Protein AF-A0A7S3ZEL6-F1 (afdb_monomer_lite)

Radius of gyration: 17.31 Å; chains: 1; bounding box: 39×33×45 Å

InterPro domains:
  IPR022764 Peptidase S54, rhomboid domain [PF01694] (2-108)
  IPR035952 Rhomboid-like superfamily [G3DSA:1.20.1540.10] (1-117)
  IPR035952 Rhomboid-like superfamily [SSF144091] (2-108)
  IPR050925 Rhomboid protease S54 [PTHR43731] (1-110)

Sequence (117 aa):
LTSFGPVLVDIMGNEQFMKFYLGSGFLSSIVGIAVPFAHWVVRKQPTILAVPSLGASGAIFALLATWTQVFPHERLMIVFLPFYSVEAQQVFPAIVGFDTLGCLYGFIGNSFLNHGA

Secondary structure (DSSP, 8-state):
-TTTHHHHHHHH-HHHHHHHHHHHHHHHHHHHHHHHHHHHHHH---------STTHHHHHHHHHHHHHHHSTT-EEEPTT-TT-EEEHHHHHHHHHHHHHHHHHHHHHHHHHHTT--

Foldseek 3Di:
DVVCLVVLCVVQPPVRLVCLLVVQLVVQVCVLVVVVVVVCVVPVDPPDPPSPSRRNVRSVLSSLVVVCVVQQQDFDQDPVHNPDTDGSVVVSVVVVVVVVVVVVCVSVVVVVVVVVD

Organism: NCBI:txid91324

Structure (mmCIF, N/CA/C/O backbone):
data_AF-A0A7S3ZEL6-F1
#
_entry.id   AF-A0A7S3ZEL6-F1
#
loop_
_atom_site.group_PDB
_atom_site.id
_atom_site.type_symbol
_atom_site.label_atom_id
_atom_site.label_alt_id
_atom_site.label_comp_id
_atom_site.label_asym_id
_atom_site.label_entity_id
_atom_site.label_seq_id
_atom_site.pdbx_PDB_ins_code
_atom_site.Cartn_x
_atom_site.Cartn_y
_atom_site.Cartn_z
_atom_site.occupancy
_atom_site.B_iso_or_equiv
_atom_site.auth_seq_id
_atom_site.auth_comp_id
_atom_site.auth_asym_id
_atom_site.auth_atom_id
_atom_site.pdbx_PDB_model_num
ATOM 1 N N . LEU A 1 1 ? -11.718 2.321 -0.603 1.00 67.75 1 LEU A N 1
ATOM 2 C CA . LEU A 1 1 ? -11.958 3.329 0.456 1.00 67.75 1 LEU A CA 1
ATOM 3 C C . LEU A 1 1 ? -13.391 3.305 0.976 1.00 67.75 1 LEU A C 1
ATOM 5 O O . LEU A 1 1 ? -13.562 3.305 2.179 1.00 67.75 1 LEU A O 1
ATOM 9 N N . THR A 1 2 ? -14.415 3.264 0.123 1.00 75.56 2 THR A N 1
ATOM 10 C CA . THR A 1 2 ? -15.824 3.258 0.566 1.00 75.56 2 THR A CA 1
ATOM 11 C C . THR A 1 2 ? -16.202 2.034 1.406 1.00 75.56 2 THR A C 1
ATOM 13 O O . THR A 1 2 ? -16.967 2.177 2.350 1.00 75.56 2 THR A O 1
ATOM 16 N N . SER A 1 3 ? -15.627 0.858 1.123 1.00 78.69 3 SER A N 1
ATOM 17 C CA . SER A 1 3 ? -15.963 -0.383 1.842 1.00 78.69 3 SER A CA 1
ATOM 18 C C . SER A 1 3 ? -15.314 -0.519 3.226 1.00 78.69 3 SER A C 1
ATOM 20 O O . SER A 1 3 ? -15.923 -1.070 4.130 1.00 78.69 3 SER A O 1
ATOM 22 N N . PHE A 1 4 ? -14.081 -0.034 3.401 1.00 82.06 4 PHE A N 1
ATOM 23 C CA . PHE A 1 4 ? -13.279 -0.237 4.624 1.00 82.06 4 PHE A CA 1
ATOM 24 C C . PHE A 1 4 ? -12.855 1.067 5.316 1.00 82.06 4 PHE A C 1
ATOM 26 O O . PHE A 1 4 ? -12.424 1.049 6.464 1.00 82.06 4 PHE A O 1
ATOM 33 N N . GLY A 1 5 ? -12.992 2.212 4.646 1.00 83.50 5 GLY A N 1
ATOM 34 C CA . GLY A 1 5 ? -12.647 3.532 5.178 1.00 83.50 5 GLY A CA 1
ATOM 35 C C . GLY A 1 5 ? -13.483 3.928 6.396 1.00 83.50 5 GLY A C 1
ATOM 36 O O . GLY A 1 5 ? -12.882 4.269 7.406 1.00 83.50 5 GLY A O 1
ATOM 37 N N . PRO A 1 6 ? -14.828 3.826 6.364 1.00 87.69 6 PRO A N 1
ATOM 38 C CA . PRO A 1 6 ? -15.657 4.131 7.533 1.00 87.69 6 PRO A CA 1
ATOM 39 C C . PRO A 1 6 ? -15.313 3.264 8.750 1.00 87.69 6 PRO A C 1
ATOM 41 O O . PRO A 1 6 ? -15.251 3.772 9.861 1.00 87.69 6 PRO A O 1
ATOM 44 N N . VAL A 1 7 ? -15.012 1.980 8.526 1.00 87.75 7 VAL A N 1
ATOM 45 C CA . VAL A 1 7 ? -14.617 1.037 9.585 1.00 87.75 7 VAL A CA 1
ATOM 46 C C . VAL A 1 7 ? -13.297 1.467 10.232 1.00 87.75 7 VAL A C 1
ATOM 48 O O . VAL A 1 7 ? -13.201 1.555 11.450 1.00 87.75 7 VAL A O 1
ATOM 51 N N . LEU A 1 8 ? -12.284 1.799 9.428 1.00 86.50 8 LEU A N 1
ATOM 52 C CA . LEU A 1 8 ? -10.998 2.306 9.925 1.00 86.50 8 LEU A CA 1
ATOM 53 C C . LEU A 1 8 ? -11.127 3.649 10.653 1.00 86.50 8 LEU A C 1
ATOM 55 O O . LEU A 1 8 ? -10.445 3.866 11.651 1.00 86.50 8 LEU A O 1
ATOM 59 N N . VAL A 1 9 ? -11.984 4.543 10.158 1.00 90.69 9 VAL A N 1
ATOM 60 C CA . VAL A 1 9 ? -12.270 5.837 10.790 1.00 90.69 9 VAL A CA 1
ATOM 61 C C . VAL A 1 9 ? -12.906 5.654 12.165 1.00 90.69 9 VAL A C 1
ATOM 63 O O . VAL A 1 9 ? -12.540 6.378 13.085 1.00 90.69 9 VAL A O 1
ATOM 66 N N . ASP A 1 10 ? -13.815 4.692 12.315 1.00 90.56 10 ASP A N 1
ATOM 67 C CA . ASP A 1 10 ? -14.464 4.392 13.594 1.00 90.56 10 ASP A CA 1
ATOM 68 C C . ASP A 1 10 ? -13.466 3.838 14.625 1.00 90.56 10 ASP A C 1
ATOM 70 O O . ASP A 1 10 ? -13.457 4.251 15.781 1.00 90.56 10 ASP A O 1
ATOM 74 N N . ILE A 1 11 ? -12.541 2.977 14.184 1.00 88.88 11 ILE A N 1
ATOM 75 C CA . ILE A 1 11 ? -11.518 2.376 15.055 1.00 88.88 11 ILE A CA 1
ATOM 76 C C . ILE A 1 11 ? -10.434 3.386 15.457 1.00 88.88 11 ILE A C 1
ATOM 78 O O . ILE A 1 11 ? -9.997 3.412 16.606 1.00 88.88 11 ILE A O 1
ATOM 82 N N . MET A 1 12 ? -9.940 4.183 14.505 1.00 87.06 12 MET A N 1
ATOM 83 C CA . MET A 1 12 ? -8.787 5.066 14.722 1.00 87.06 12 MET A CA 1
ATOM 84 C C . MET A 1 12 ? -9.168 6.476 15.160 1.00 87.06 12 MET A C 1
ATOM 86 O O . MET A 1 12 ? -8.363 7.144 15.805 1.00 87.06 12 MET A O 1
ATOM 90 N N . GLY A 1 13 ? -10.358 6.936 14.785 1.00 90.50 13 GLY A N 1
ATOM 91 C CA . GLY A 1 13 ? -10.751 8.338 14.811 1.00 90.50 13 GLY A CA 1
ATOM 92 C C . GLY A 1 13 ? -10.448 9.062 13.493 1.00 90.50 13 GLY A C 1
ATOM 93 O O . GLY A 1 13 ? -9.470 8.782 12.794 1.00 90.50 13 GLY A O 1
ATOM 94 N N . ASN A 1 14 ? -11.294 10.046 13.160 1.00 90.06 14 ASN A N 1
ATOM 95 C CA . ASN A 1 14 ? -11.191 10.856 11.936 1.00 90.06 14 ASN A CA 1
ATOM 96 C C . ASN A 1 14 ? -9.820 11.535 11.772 1.00 90.06 14 ASN A C 1
ATOM 98 O O . ASN A 1 14 ? -9.273 11.594 10.669 1.00 90.06 14 ASN A O 1
ATOM 102 N N . GLU A 1 15 ? -9.257 12.054 12.865 1.00 90.88 15 GLU A N 1
ATOM 103 C CA . GLU A 1 15 ? -7.989 12.784 12.831 1.00 90.88 15 GLU A CA 1
ATOM 104 C C . GLU A 1 15 ? -6.799 11.854 12.566 1.00 90.88 15 GLU A C 1
ATOM 106 O O . GLU A 1 15 ? -5.941 12.154 11.733 1.00 90.88 15 GLU A O 1
ATOM 111 N N . GLN A 1 16 ? -6.754 10.713 13.256 1.00 90.50 16 GLN A N 1
ATOM 112 C CA . GLN A 1 16 ? -5.712 9.704 13.101 1.00 90.50 16 GLN A CA 1
ATOM 113 C C . GLN A 1 16 ? -5.762 9.086 11.704 1.00 90.50 16 GLN A C 1
ATOM 115 O O . GLN A 1 16 ? -4.717 8.940 11.071 1.00 90.50 16 GLN A O 1
ATOM 120 N N . PHE A 1 17 ? -6.963 8.803 11.191 1.00 90.94 17 PHE A N 1
ATOM 121 C CA . PHE A 1 17 ? -7.152 8.297 9.834 1.00 90.94 17 PHE A CA 1
ATOM 122 C C . PHE A 1 17 ? -6.596 9.267 8.785 1.00 90.94 17 PHE A C 1
ATOM 124 O O . PHE A 1 17 ? -5.843 8.858 7.902 1.00 90.94 17 PHE A O 1
ATOM 131 N N . MET A 1 18 ? -6.907 10.563 8.904 1.00 90.81 18 MET A N 1
ATOM 132 C CA . MET A 1 18 ? -6.423 11.578 7.965 1.00 90.81 18 MET A CA 1
ATOM 133 C C . MET A 1 18 ? -4.896 11.707 8.011 1.00 90.81 18 MET A C 1
ATOM 135 O O . MET A 1 18 ? -4.239 11.709 6.969 1.00 90.81 18 MET A O 1
ATOM 139 N N . LYS A 1 19 ? -4.320 11.765 9.220 1.00 92.69 19 LYS A N 1
ATOM 140 C CA . LYS A 1 19 ? -2.864 11.829 9.430 1.00 92.69 19 LYS A CA 1
ATOM 141 C C . LYS A 1 19 ? -2.166 10.607 8.837 1.00 92.69 19 LYS A C 1
ATOM 143 O O . LYS A 1 19 ? -1.147 10.748 8.165 1.00 92.69 19 LYS A O 1
ATOM 148 N N . PHE A 1 20 ? -2.732 9.421 9.033 1.00 91.88 20 PHE A N 1
ATOM 149 C CA . PHE A 1 20 ? -2.182 8.180 8.507 1.00 91.88 20 PHE A CA 1
ATOM 150 C C . PHE A 1 20 ? -2.297 8.084 6.980 1.00 91.88 20 PHE A C 1
ATOM 152 O O . PHE A 1 20 ? -1.323 7.741 6.311 1.00 91.88 20 PHE A O 1
ATOM 159 N N . TYR A 1 21 ? -3.447 8.434 6.400 1.00 90.94 21 TYR A N 1
ATOM 160 C CA . TYR A 1 21 ? -3.648 8.425 4.949 1.00 90.94 21 TYR A CA 1
ATOM 161 C C . TYR A 1 21 ? -2.715 9.412 4.233 1.00 90.94 21 TYR A C 1
ATOM 163 O O . TYR A 1 21 ? -2.043 9.053 3.267 1.00 90.94 21 TYR A O 1
ATOM 171 N N . LEU A 1 22 ? -2.606 10.642 4.742 1.00 91.38 22 LEU A N 1
ATOM 172 C CA . LEU A 1 22 ? -1.702 11.645 4.178 1.00 91.38 22 LEU A CA 1
ATOM 173 C C . LEU A 1 22 ? -0.230 11.268 4.389 1.00 91.38 22 LEU A C 1
ATOM 175 O O . LEU A 1 22 ? 0.571 11.380 3.461 1.00 91.38 22 LEU A O 1
ATOM 179 N N . GLY A 1 23 ? 0.126 10.777 5.580 1.00 92.88 23 GLY A N 1
ATOM 180 C CA . GLY A 1 23 ? 1.487 10.346 5.896 1.00 92.88 23 GLY A CA 1
ATOM 181 C C . GLY A 1 23 ? 1.942 9.163 5.041 1.00 92.88 23 GLY A C 1
ATOM 182 O O . GLY A 1 23 ? 3.036 9.190 4.483 1.00 92.88 23 GLY A O 1
ATOM 183 N N . SER A 1 24 ? 1.089 8.152 4.865 1.00 91.19 24 SER A N 1
ATOM 184 C CA . SER A 1 24 ? 1.382 7.001 3.999 1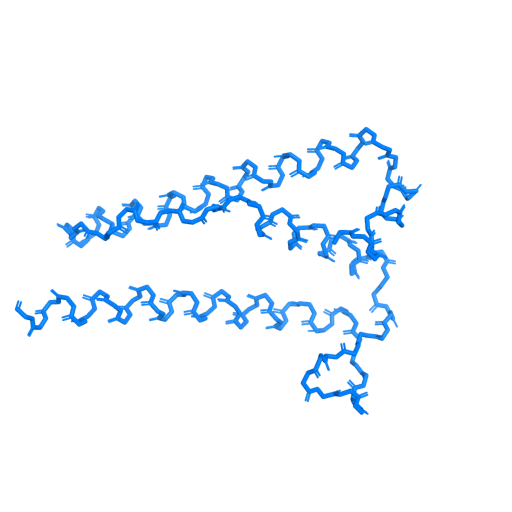.00 91.19 24 SER A CA 1
ATOM 185 C C . SER A 1 24 ? 1.482 7.393 2.524 1.00 91.19 24 SER A C 1
ATOM 187 O O . SER A 1 24 ? 2.396 6.935 1.840 1.00 91.19 24 SER A O 1
ATOM 189 N N . GLY A 1 25 ? 0.629 8.302 2.041 1.00 89.56 25 GLY A N 1
ATOM 190 C CA . GLY A 1 25 ? 0.738 8.847 0.685 1.00 89.56 25 GLY A CA 1
ATOM 191 C C . GLY A 1 25 ? 2.039 9.620 0.452 1.00 89.56 25 GLY A C 1
ATOM 192 O O . GLY A 1 25 ? 2.674 9.474 -0.598 1.00 89.56 25 GLY A O 1
ATOM 193 N N . PHE A 1 26 ? 2.482 10.393 1.444 1.00 90.19 26 PHE A N 1
ATOM 194 C CA . PHE A 1 26 ? 3.757 11.107 1.400 1.00 90.19 26 PHE A CA 1
ATOM 195 C C . PHE A 1 26 ? 4.955 10.147 1.380 1.00 90.19 26 PHE A C 1
ATOM 197 O O . PHE A 1 26 ? 5.814 10.252 0.504 1.00 90.19 26 PHE A O 1
ATOM 204 N N . LEU A 1 27 ? 4.981 9.161 2.283 1.00 89.00 27 LEU A N 1
ATOM 205 C CA . LEU A 1 27 ? 6.036 8.144 2.328 1.00 89.00 27 LEU A CA 1
ATOM 206 C C . LEU A 1 27 ? 6.089 7.319 1.036 1.00 89.00 27 LEU A C 1
ATOM 208 O O . LEU A 1 27 ? 7.169 7.106 0.488 1.00 89.00 27 LEU A O 1
ATOM 212 N N . SER A 1 28 ? 4.933 6.919 0.501 1.00 86.31 28 SER A N 1
ATOM 213 C CA . SER A 1 28 ? 4.847 6.195 -0.772 1.00 86.31 28 SER A CA 1
ATOM 214 C C . SER A 1 28 ? 5.383 7.028 -1.934 1.00 86.31 28 SER A C 1
ATOM 216 O O . SER A 1 28 ? 6.077 6.503 -2.801 1.00 86.31 28 SER A O 1
ATOM 218 N N . SER A 1 29 ? 5.128 8.338 -1.934 1.00 85.88 29 SER A N 1
ATOM 219 C CA . SER A 1 29 ? 5.655 9.242 -2.960 1.00 85.88 29 SER A CA 1
ATOM 220 C C . SER A 1 29 ? 7.183 9.330 -2.913 1.00 85.88 29 SER A C 1
ATOM 222 O O . SER A 1 29 ? 7.825 9.304 -3.961 1.00 85.88 29 SER A O 1
ATOM 224 N N . ILE A 1 30 ? 7.782 9.368 -1.715 1.00 86.69 30 ILE A N 1
ATOM 225 C CA . ILE A 1 30 ? 9.245 9.341 -1.557 1.00 86.69 30 ILE A CA 1
ATOM 226 C C . ILE A 1 30 ? 9.817 8.042 -2.118 1.00 86.69 30 ILE A C 1
ATOM 228 O O . ILE A 1 30 ? 10.755 8.088 -2.910 1.00 86.69 30 ILE A O 1
ATOM 232 N N . VAL A 1 31 ? 9.249 6.892 -1.747 1.00 83.69 31 VAL A N 1
ATOM 233 C CA . VAL A 1 31 ? 9.706 5.580 -2.238 1.00 83.69 31 VAL A CA 1
ATOM 234 C C . VAL A 1 31 ? 9.581 5.504 -3.758 1.00 83.69 31 VAL A C 1
ATOM 236 O O . VAL A 1 31 ? 10.516 5.095 -4.446 1.00 83.69 31 VAL A O 1
ATOM 239 N N . GLY A 1 32 ? 8.456 5.980 -4.285 1.00 78.94 32 GLY A N 1
ATOM 240 C CA . GLY A 1 32 ? 8.191 6.033 -5.709 1.00 78.94 32 GLY A CA 1
ATOM 241 C C . GLY A 1 32 ? 9.176 6.904 -6.497 1.00 78.94 32 GLY A C 1
ATOM 242 O O . GLY A 1 32 ? 9.457 6.592 -7.646 1.00 78.94 32 GLY A O 1
ATOM 243 N N . ILE A 1 33 ? 9.737 7.961 -5.904 1.00 79.69 33 ILE A N 1
ATOM 244 C CA . ILE A 1 33 ? 10.787 8.783 -6.533 1.00 79.69 33 ILE A CA 1
ATOM 245 C C . ILE A 1 33 ? 12.175 8.163 -6.315 1.00 79.69 33 ILE A C 1
ATOM 247 O O . ILE A 1 33 ? 13.010 8.165 -7.219 1.00 79.69 33 ILE A O 1
ATOM 251 N N . ALA A 1 34 ? 12.428 7.603 -5.133 1.00 82.38 34 ALA A N 1
ATOM 252 C CA . ALA A 1 34 ? 13.728 7.062 -4.755 1.00 82.38 34 ALA A CA 1
ATOM 253 C C . ALA A 1 34 ? 14.145 5.863 -5.619 1.00 82.38 34 ALA A C 1
ATOM 255 O O . ALA A 1 34 ? 15.302 5.781 -6.024 1.00 82.38 34 ALA A O 1
ATOM 256 N N . VAL A 1 35 ? 13.217 4.956 -5.942 1.00 78.00 35 VAL A N 1
ATOM 257 C CA . VAL A 1 35 ? 13.487 3.764 -6.767 1.00 78.00 35 VAL A CA 1
ATOM 258 C C . VAL A 1 35 ? 13.928 4.112 -8.202 1.00 78.00 35 VAL A C 1
ATOM 260 O O . VAL A 1 35 ? 15.006 3.666 -8.607 1.00 78.00 35 VAL A O 1
ATOM 263 N N . PRO A 1 36 ? 13.188 4.922 -8.987 1.00 74.88 36 PRO A N 1
ATOM 264 C CA . PRO A 1 36 ? 13.629 5.329 -10.317 1.00 74.88 36 PRO A CA 1
ATOM 265 C C . PRO A 1 36 ? 14.854 6.243 -10.264 1.00 74.88 36 PRO A C 1
ATOM 267 O O . PRO A 1 36 ? 15.689 6.169 -11.162 1.00 74.88 36 PRO A O 1
ATOM 270 N N . PHE A 1 37 ? 15.019 7.053 -9.212 1.00 74.94 37 PHE A N 1
ATOM 271 C CA . PHE A 1 37 ? 16.233 7.846 -9.022 1.00 74.94 37 PHE A CA 1
ATOM 272 C C . PHE A 1 37 ? 17.469 6.959 -8.815 1.00 74.94 37 PHE A C 1
ATOM 274 O O . PHE A 1 37 ? 18.470 7.131 -9.506 1.00 74.94 37 PHE A O 1
ATOM 281 N N . ALA A 1 38 ? 17.396 5.963 -7.928 1.00 76.38 38 ALA A N 1
ATOM 282 C CA . ALA A 1 38 ? 18.474 4.998 -7.721 1.00 76.38 38 ALA A CA 1
ATOM 283 C C . ALA A 1 38 ? 18.783 4.218 -9.008 1.00 76.38 38 ALA A C 1
ATOM 285 O O . ALA A 1 38 ? 19.947 4.041 -9.367 1.00 76.38 38 ALA A O 1
ATOM 286 N N . HIS A 1 39 ? 17.750 3.814 -9.750 1.00 72.00 39 HIS A N 1
ATOM 287 C CA . HIS A 1 39 ? 17.926 3.177 -11.051 1.00 72.00 39 HIS A CA 1
ATOM 288 C C . HIS A 1 39 ? 18.625 4.092 -12.067 1.00 72.00 39 HIS A C 1
ATOM 290 O O . HIS A 1 39 ? 19.551 3.650 -12.749 1.00 72.00 39 HIS A O 1
ATOM 296 N N . TRP A 1 40 ? 18.240 5.369 -12.137 1.00 69.75 40 TRP A N 1
ATOM 297 C CA . TRP A 1 40 ? 18.886 6.369 -12.987 1.00 69.75 40 TRP A CA 1
ATOM 298 C C . TRP A 1 40 ? 20.368 6.553 -12.632 1.00 69.75 40 TRP A C 1
ATOM 300 O O . TRP A 1 40 ? 21.207 6.548 -13.532 1.00 69.75 40 TRP A O 1
ATOM 310 N N . VAL A 1 41 ? 20.714 6.628 -11.339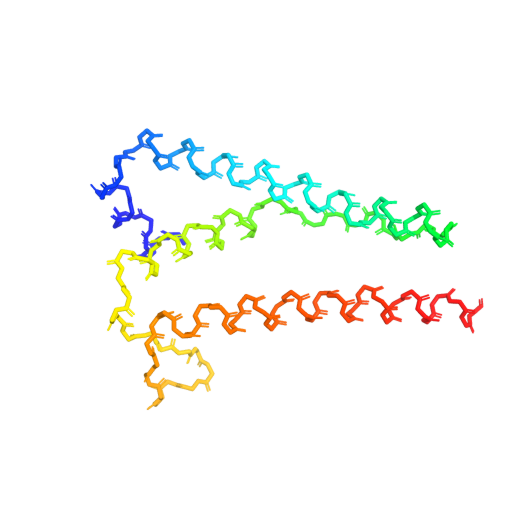 1.00 77.19 41 VAL A N 1
ATOM 311 C CA . VAL A 1 41 ? 22.113 6.734 -10.879 1.00 77.19 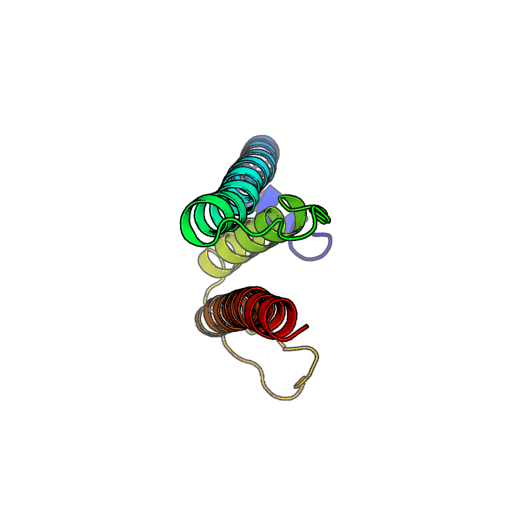41 VAL A CA 1
ATOM 312 C C . VAL A 1 41 ? 22.946 5.539 -11.351 1.00 77.19 41 VAL A C 1
ATOM 314 O O . VAL A 1 41 ? 24.077 5.717 -11.802 1.00 77.19 41 VAL A O 1
ATOM 317 N N . VAL A 1 42 ? 22.391 4.327 -11.277 1.00 77.69 42 VAL A N 1
ATOM 318 C CA . VAL A 1 42 ? 23.109 3.092 -11.628 1.00 77.69 42 VAL A CA 1
ATOM 319 C C . VAL A 1 42 ? 23.202 2.882 -13.142 1.00 77.69 42 VAL A C 1
ATOM 321 O O . VAL A 1 42 ? 24.238 2.440 -13.633 1.00 77.69 42 VAL A O 1
ATOM 324 N N . ARG A 1 43 ? 22.139 3.179 -13.901 1.00 70.50 43 ARG A N 1
ATOM 325 C CA . ARG A 1 43 ? 22.034 2.814 -15.328 1.00 70.50 43 ARG A CA 1
ATOM 326 C C . ARG A 1 43 ? 22.198 3.977 -16.304 1.00 70.50 43 ARG A C 1
ATOM 328 O O . ARG A 1 43 ? 22.288 3.729 -17.500 1.00 70.50 43 ARG A O 1
ATOM 335 N N . LYS A 1 44 ? 22.227 5.230 -15.831 1.00 65.69 44 LYS A N 1
ATOM 336 C CA . LYS A 1 44 ? 22.308 6.469 -16.637 1.00 65.69 44 LYS A CA 1
ATOM 337 C C . LYS A 1 44 ? 21.296 6.574 -17.790 1.00 65.69 44 LYS A C 1
ATOM 339 O O . LYS A 1 44 ? 21.476 7.390 -18.690 1.00 65.69 44 LYS A O 1
ATOM 344 N N . GLN A 1 45 ? 20.223 5.786 -17.767 1.00 60.19 45 GLN A N 1
ATOM 345 C CA . GLN A 1 45 ? 19.157 5.854 -18.760 1.00 60.19 45 GLN A CA 1
ATOM 346 C C . GLN A 1 45 ? 17.994 6.706 -18.245 1.00 60.19 45 GLN A C 1
ATOM 348 O O . GLN A 1 45 ? 17.610 6.564 -17.081 1.00 60.19 45 GLN A O 1
ATOM 353 N N . PRO A 1 46 ? 17.398 7.569 -19.087 1.00 56.31 46 PRO A N 1
ATOM 354 C CA . PRO A 1 46 ? 16.194 8.301 -18.730 1.00 56.31 46 PRO A CA 1
ATOM 355 C C . PRO A 1 46 ? 15.002 7.337 -18.760 1.00 56.31 46 PRO A C 1
ATOM 357 O O . PRO A 1 46 ? 14.353 7.154 -19.786 1.00 56.31 46 PRO A O 1
ATOM 360 N N . THR A 1 47 ? 14.709 6.685 -17.635 1.00 59.00 47 THR A N 1
ATOM 361 C CA . THR A 1 47 ? 13.418 6.012 -17.452 1.00 59.00 47 THR A CA 1
ATOM 362 C C . THR A 1 47 ? 12.320 7.069 -17.546 1.00 59.00 47 THR A C 1
ATOM 364 O O . THR A 1 47 ? 12.303 8.019 -16.763 1.00 59.00 47 THR A O 1
ATOM 367 N N . ILE A 1 48 ? 11.465 6.936 -18.562 1.00 52.69 48 ILE A N 1
ATOM 368 C CA . ILE A 1 48 ?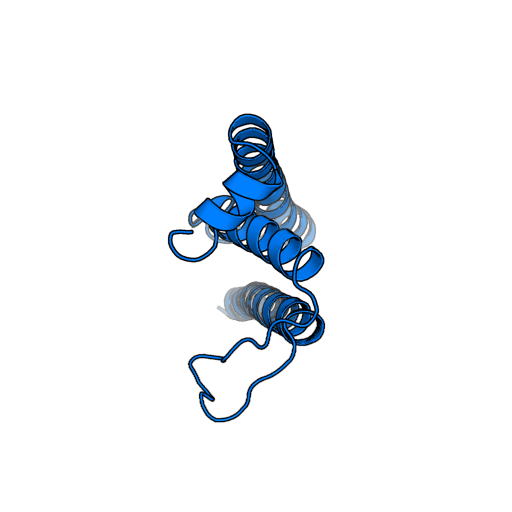 10.428 7.899 -18.943 1.00 52.69 48 ILE A CA 1
ATOM 369 C C . ILE A 1 48 ? 9.607 8.309 -17.711 1.00 52.69 48 ILE A C 1
ATOM 371 O O . ILE A 1 48 ? 9.019 7.475 -17.027 1.00 52.69 48 ILE A O 1
ATOM 375 N N . LEU A 1 49 ? 9.588 9.621 -17.465 1.00 53.03 49 LEU A N 1
ATOM 376 C CA . LEU A 1 49 ? 8.981 10.367 -16.354 1.00 53.03 49 LEU A CA 1
ATOM 377 C C . LEU A 1 49 ? 7.439 10.343 -16.347 1.00 53.03 49 LEU A C 1
ATOM 379 O O . LEU A 1 49 ? 6.794 11.328 -15.993 1.00 53.03 49 LEU A O 1
ATOM 383 N N . ALA A 1 50 ? 6.813 9.236 -16.736 1.00 50.25 50 ALA A N 1
ATOM 384 C CA . ALA A 1 50 ? 5.414 9.020 -16.410 1.00 50.25 50 ALA A CA 1
ATOM 385 C C . ALA A 1 50 ? 5.384 8.546 -14.954 1.00 50.25 50 ALA A C 1
ATOM 387 O O . ALA A 1 50 ? 5.601 7.371 -14.679 1.00 50.25 50 ALA A O 1
ATOM 388 N N . VAL A 1 51 ? 5.206 9.479 -14.017 1.00 54.94 51 VAL A N 1
ATOM 389 C CA . VAL A 1 51 ? 5.046 9.210 -12.580 1.00 54.94 51 VAL A CA 1
ATOM 390 C C . VAL A 1 51 ? 3.537 9.161 -12.296 1.00 54.94 51 VAL A C 1
ATOM 392 O O . VAL A 1 51 ? 2.958 10.177 -11.906 1.00 54.94 51 VAL A O 1
ATOM 395 N N . PRO A 1 52 ? 2.831 8.042 -12.553 1.00 53.66 52 PRO A N 1
ATOM 396 C CA . PRO A 1 52 ? 1.397 7.964 -12.307 1.00 53.66 52 PRO A CA 1
ATOM 397 C C . PRO A 1 52 ? 1.134 8.006 -10.802 1.00 53.66 52 PRO A C 1
ATOM 399 O O . PRO A 1 52 ? 1.487 7.064 -10.118 1.00 53.66 52 PRO A O 1
ATOM 402 N N . SER A 1 53 ? 0.501 9.054 -10.263 1.00 58.28 53 SER A N 1
ATOM 403 C CA . SER A 1 53 ? -0.149 9.044 -8.932 1.00 58.28 53 SER A CA 1
ATOM 404 C C . SER A 1 53 ? 0.602 8.280 -7.801 1.00 58.28 53 SER A C 1
ATOM 406 O O . SER A 1 53 ? -0.031 7.605 -6.982 1.00 58.28 53 SER A O 1
ATOM 408 N N . LEU A 1 54 ? 1.939 8.380 -7.735 1.00 61.97 54 LEU A N 1
ATOM 409 C CA . LEU A 1 54 ? 2.826 7.426 -7.032 1.00 61.97 54 LEU A CA 1
ATOM 410 C C . LEU A 1 54 ? 2.591 7.294 -5.506 1.00 61.97 54 LEU A C 1
ATOM 412 O O . LEU A 1 54 ? 3.132 6.396 -4.863 1.00 61.97 54 LEU A O 1
ATOM 416 N N . GLY A 1 55 ? 1.778 8.174 -4.916 1.00 69.62 55 GLY A N 1
ATOM 417 C CA . GLY A 1 55 ? 1.397 8.133 -3.504 1.00 69.62 55 GLY A CA 1
ATOM 418 C C . GLY A 1 55 ? 0.016 7.538 -3.201 1.00 69.62 55 GLY A C 1
ATOM 419 O O . GLY A 1 55 ? -0.174 6.974 -2.126 1.00 69.62 55 GLY A O 1
ATOM 420 N N . ALA A 1 56 ? -0.964 7.648 -4.105 1.00 81.94 56 ALA A N 1
ATOM 421 C CA . ALA A 1 56 ? -2.360 7.349 -3.757 1.00 81.94 56 ALA A CA 1
ATOM 422 C C . ALA A 1 56 ? -2.633 5.842 -3.619 1.00 81.94 56 ALA A C 1
ATOM 424 O O . ALA A 1 56 ? -3.315 5.425 -2.685 1.00 81.94 56 ALA A O 1
ATOM 425 N N . SER A 1 57 ? -2.076 5.014 -4.509 1.00 84.94 57 SER A N 1
ATOM 426 C CA . SER A 1 57 ? -2.210 3.553 -4.421 1.00 84.94 57 SER A CA 1
ATOM 427 C C . SER A 1 57 ? -1.515 3.000 -3.174 1.00 84.94 57 SER A C 1
ATOM 429 O O . SER A 1 57 ? -2.105 2.198 -2.453 1.00 84.94 57 SER A O 1
ATOM 431 N N . GLY A 1 58 ? -0.313 3.491 -2.855 1.00 83.75 58 GLY A N 1
ATOM 432 C CA . GLY A 1 58 ? 0.419 3.113 -1.644 1.00 83.75 58 GLY A CA 1
ATOM 433 C C . GLY A 1 58 ? -0.303 3.502 -0.352 1.00 83.75 58 GLY A C 1
ATOM 434 O O . GLY A 1 58 ? -0.337 2.708 0.586 1.00 83.75 58 GLY A O 1
ATOM 435 N N . ALA A 1 59 ? -0.968 4.662 -0.315 1.00 89.19 59 ALA A N 1
ATOM 436 C CA . ALA A 1 59 ? -1.801 5.054 0.825 1.00 89.19 59 ALA A CA 1
ATOM 437 C C . ALA A 1 59 ? -2.987 4.095 1.039 1.00 89.19 59 ALA A C 1
ATOM 439 O O . ALA A 1 59 ? -3.319 3.741 2.171 1.00 89.19 59 ALA A O 1
ATOM 440 N N . ILE A 1 60 ? -3.609 3.618 -0.045 1.00 88.75 60 ILE A N 1
ATOM 441 C CA . ILE A 1 60 ? -4.694 2.629 0.033 1.00 88.75 60 ILE A CA 1
ATOM 442 C C . ILE A 1 60 ? -4.163 1.277 0.521 1.00 88.75 60 ILE A C 1
ATOM 444 O O . ILE A 1 60 ? -4.804 0.658 1.370 1.00 88.75 60 ILE A O 1
ATOM 448 N N . PHE A 1 61 ? -2.997 0.830 0.042 1.00 89.25 61 PHE A N 1
ATOM 449 C CA . PHE A 1 61 ? -2.362 -0.397 0.534 1.00 89.25 61 PHE A CA 1
ATOM 450 C C . PHE A 1 61 ? -1.978 -0.300 2.010 1.00 89.25 61 PHE A C 1
ATOM 452 O O . PHE A 1 61 ? -2.158 -1.273 2.734 1.00 89.25 61 PHE A O 1
ATOM 459 N N . ALA A 1 62 ? -1.520 0.861 2.481 1.00 90.31 62 ALA A N 1
ATOM 460 C CA . ALA A 1 62 ? -1.244 1.087 3.897 1.00 90.31 62 ALA A CA 1
ATOM 461 C C . ALA A 1 62 ? -2.520 0.984 4.747 1.00 90.31 62 ALA A C 1
ATOM 463 O O . ALA A 1 62 ? -2.523 0.294 5.763 1.00 90.31 62 ALA A O 1
ATOM 464 N N . LEU A 1 63 ? -3.625 1.597 4.308 1.00 90.69 63 LEU A N 1
ATOM 465 C CA . LEU A 1 63 ? -4.924 1.453 4.977 1.00 90.69 63 LEU A CA 1
ATOM 466 C C . LEU A 1 63 ? -5.408 0.000 4.984 1.00 90.69 63 LEU A C 1
ATOM 468 O O . LEU A 1 63 ? -5.921 -0.476 5.994 1.00 90.69 63 LEU A O 1
ATOM 472 N N . LEU A 1 64 ? -5.232 -0.715 3.874 1.00 89.12 64 LEU A N 1
ATOM 473 C CA . LEU A 1 64 ? -5.598 -2.123 3.780 1.00 89.12 64 LEU A CA 1
ATOM 474 C C . LEU A 1 64 ? -4.727 -2.990 4.702 1.00 89.12 64 LEU A C 1
ATOM 476 O O . LEU A 1 64 ? -5.265 -3.861 5.378 1.00 89.12 64 LEU A O 1
ATOM 480 N N . ALA A 1 65 ? -3.425 -2.705 4.804 1.00 89.69 65 ALA A N 1
ATOM 481 C CA . ALA A 1 65 ? -2.520 -3.369 5.741 1.00 89.69 65 ALA A CA 1
ATOM 482 C C . ALA A 1 65 ? -3.025 -3.215 7.175 1.00 89.69 65 ALA A C 1
ATOM 484 O O . ALA A 1 65 ? -3.205 -4.196 7.892 1.00 89.69 65 ALA A O 1
ATOM 485 N N . THR A 1 66 ? -3.333 -1.983 7.567 1.00 90.19 66 THR A N 1
ATOM 486 C CA . THR A 1 66 ? -3.894 -1.680 8.879 1.00 90.19 66 THR A CA 1
ATOM 487 C C . THR A 1 66 ? -5.215 -2.410 9.112 1.00 90.19 66 THR A C 1
ATOM 489 O O . THR A 1 66 ? -5.403 -3.008 10.166 1.00 90.19 66 THR A O 1
ATOM 492 N N . TRP A 1 67 ? -6.117 -2.426 8.129 1.00 89.06 67 TRP A N 1
ATOM 493 C CA . TRP A 1 67 ? -7.380 -3.153 8.248 1.00 89.06 67 TRP A CA 1
ATOM 494 C C . TRP A 1 67 ? -7.156 -4.657 8.447 1.00 89.06 67 TRP A C 1
ATOM 496 O O . TRP A 1 67 ? -7.767 -5.250 9.330 1.00 89.06 67 TRP A O 1
ATOM 506 N N . THR A 1 68 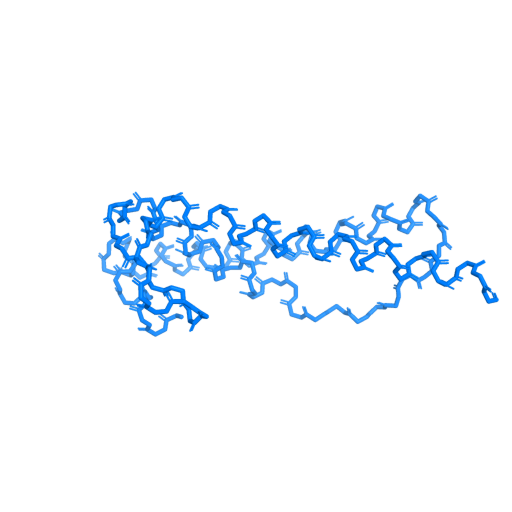? -6.223 -5.260 7.703 1.00 88.12 68 THR A N 1
ATOM 507 C CA . THR A 1 68 ? -5.885 -6.689 7.841 1.00 88.12 68 THR A CA 1
ATOM 508 C C . THR A 1 68 ? -5.246 -7.020 9.191 1.00 88.12 68 THR A C 1
ATOM 510 O O . THR A 1 68 ? -5.377 -8.143 9.662 1.00 88.12 68 THR A O 1
ATOM 513 N N . GLN A 1 69 ? -4.588 -6.055 9.843 1.00 87.69 69 GLN A N 1
ATOM 514 C CA . GLN A 1 69 ? -4.063 -6.224 11.201 1.00 87.69 69 GLN A CA 1
ATOM 515 C C . GLN A 1 69 ? -5.162 -6.166 12.263 1.00 87.69 69 GLN A C 1
ATOM 517 O O . GLN A 1 69 ? -5.076 -6.882 13.257 1.00 87.69 69 GLN A O 1
ATOM 522 N N . VAL A 1 70 ? -6.186 -5.330 12.064 1.00 88.44 70 VAL A N 1
ATOM 523 C CA . VAL A 1 70 ? -7.332 -5.261 12.982 1.00 88.44 70 VAL A CA 1
ATOM 524 C C . VAL A 1 70 ? -8.262 -6.463 12.798 1.00 88.44 70 VAL A C 1
ATOM 526 O O . VAL A 1 70 ? -8.786 -6.991 13.776 1.00 88.44 70 VAL A O 1
ATOM 529 N N . PHE A 1 71 ? -8.422 -6.934 11.561 1.00 86.69 71 PHE A N 1
ATOM 530 C CA . PHE A 1 71 ? -9.288 -8.056 11.200 1.00 86.69 71 PHE A CA 1
ATOM 531 C C . PHE A 1 71 ? -8.499 -9.195 10.525 1.00 86.69 71 PHE A C 1
ATOM 533 O O . PHE A 1 71 ? -8.692 -9.467 9.338 1.00 86.69 71 PHE A O 1
ATOM 540 N N . PRO A 1 72 ? -7.605 -9.894 11.252 1.00 81.25 72 PRO A N 1
ATOM 541 C CA . PRO A 1 72 ? -6.725 -10.909 10.661 1.00 81.25 72 PRO A CA 1
ATOM 542 C C . PRO A 1 72 ? -7.470 -12.168 10.194 1.00 81.25 72 PRO A C 1
ATOM 544 O O . PRO A 1 72 ? -7.086 -12.775 9.194 1.00 81.25 72 PRO A O 1
ATOM 547 N N . HIS A 1 73 ? -8.551 -12.530 10.891 1.00 82.25 73 HIS A N 1
ATOM 548 C CA . HIS A 1 73 ? -9.357 -13.727 10.621 1.00 82.25 73 HIS A CA 1
ATOM 549 C C . HIS A 1 73 ? -10.523 -13.485 9.657 1.00 82.25 73 HIS A C 1
ATOM 551 O O . HIS A 1 73 ? -11.290 -14.409 9.378 1.00 82.25 73 HIS A O 1
ATOM 557 N N . GLU A 1 74 ? -10.679 -12.259 9.153 1.00 81.69 74 GLU A N 1
ATOM 558 C CA . GLU A 1 74 ? -11.692 -11.985 8.141 1.00 81.69 74 GLU A CA 1
ATOM 559 C C . GLU A 1 74 ? -11.347 -12.702 6.839 1.00 81.69 74 GLU A C 1
ATOM 561 O O . GLU A 1 74 ? -10.191 -12.778 6.411 1.00 81.69 74 GLU A O 1
ATOM 566 N N . ARG A 1 75 ? -12.372 -13.266 6.207 1.00 77.25 75 ARG A N 1
ATOM 567 C CA . ARG A 1 75 ? -12.211 -14.052 4.987 1.00 77.25 75 ARG A CA 1
ATOM 568 C C . ARG A 1 75 ? -12.429 -13.150 3.786 1.00 77.25 75 ARG A C 1
ATOM 570 O O . ARG A 1 75 ? -13.550 -12.736 3.506 1.00 77.25 75 ARG A O 1
ATOM 577 N N . LEU A 1 76 ? -11.354 -12.870 3.054 1.00 75.56 76 LEU A N 1
ATOM 578 C CA . LEU A 1 76 ? -11.424 -12.075 1.835 1.00 75.56 76 LEU A CA 1
ATOM 579 C C . LEU A 1 76 ? -11.698 -12.979 0.635 1.00 75.56 76 LEU A C 1
ATOM 581 O O . LEU A 1 76 ? -11.086 -14.035 0.461 1.00 75.56 76 LEU A O 1
ATOM 585 N N . MET A 1 77 ? -12.622 -12.532 -0.210 1.00 75.12 77 MET A N 1
ATOM 586 C CA . MET A 1 77 ? -12.903 -13.154 -1.498 1.00 75.12 77 MET A CA 1
ATOM 587 C C . MET A 1 77 ? -12.108 -12.413 -2.571 1.00 75.12 77 MET A C 1
ATOM 589 O O . MET A 1 77 ? -12.255 -11.202 -2.744 1.00 75.12 77 MET A O 1
ATOM 593 N N . ILE A 1 78 ? -11.253 -13.133 -3.293 1.00 73.88 78 ILE A N 1
ATOM 594 C CA . ILE A 1 78 ? -10.510 -12.567 -4.421 1.00 73.88 78 ILE A CA 1
ATOM 595 C C . ILE A 1 78 ? -11.452 -12.533 -5.627 1.00 73.88 78 ILE A C 1
ATOM 597 O O . ILE A 1 78 ? -12.084 -13.539 -5.943 1.00 73.88 78 ILE A O 1
ATOM 601 N N . VAL A 1 79 ? -11.515 -11.398 -6.333 1.00 76.19 79 VAL A N 1
ATOM 602 C CA . VAL A 1 79 ? -12.412 -11.185 -7.491 1.00 76.19 79 VAL A CA 1
ATOM 603 C C . VAL A 1 79 ? -12.303 -12.303 -8.541 1.00 76.19 79 VAL A C 1
ATOM 605 O O . VAL A 1 79 ? -13.304 -12.687 -9.136 1.00 76.19 79 VAL A O 1
ATOM 608 N N . PHE A 1 80 ? -11.107 -12.862 -8.738 1.00 67.19 80 PHE A N 1
ATOM 609 C CA . PHE A 1 80 ? -10.848 -13.929 -9.711 1.00 67.19 80 PHE A CA 1
ATOM 610 C C . PHE A 1 80 ? -11.218 -15.343 -9.246 1.00 67.19 80 PHE A C 1
ATOM 612 O O . PHE A 1 80 ? -11.292 -16.248 -10.073 1.00 67.19 80 PHE A O 1
ATOM 619 N N . LEU A 1 81 ? -11.447 -15.562 -7.952 1.00 75.38 81 LEU A N 1
ATOM 620 C CA . LEU A 1 81 ? -11.754 -16.884 -7.417 1.00 75.38 81 LEU A CA 1
ATOM 621 C C . LEU A 1 81 ? -12.780 -16.765 -6.277 1.00 75.38 81 LEU A C 1
ATOM 623 O O . LEU A 1 81 ? -12.445 -16.992 -5.114 1.00 75.38 81 LEU A O 1
ATOM 627 N N . PRO A 1 82 ? -14.047 -16.421 -6.590 1.00 66.00 82 PRO A N 1
ATOM 628 C CA . PRO A 1 82 ? -15.074 -16.157 -5.579 1.00 66.00 82 PRO A CA 1
ATOM 629 C C . PRO A 1 82 ? -15.444 -17.400 -4.755 1.00 66.00 82 PRO A C 1
ATOM 631 O O . PRO A 1 82 ? -16.079 -17.282 -3.715 1.00 66.00 82 PRO A O 1
ATOM 634 N N . PHE A 1 83 ? -15.044 -18.597 -5.189 1.00 73.19 83 PHE A N 1
ATOM 635 C CA . PHE A 1 83 ? -15.313 -19.853 -4.482 1.00 73.19 83 PHE A CA 1
ATOM 636 C C . PHE A 1 83 ? -14.269 -20.192 -3.411 1.00 73.19 83 PHE A C 1
ATOM 638 O O . PHE A 1 83 ? -14.482 -21.112 -2.626 1.00 73.19 83 PHE A O 1
ATOM 645 N N . TYR A 1 84 ? -13.152 -19.458 -3.360 1.00 72.44 84 TYR A N 1
ATOM 646 C CA . TYR A 1 84 ? -12.081 -19.683 -2.396 1.00 72.44 84 TYR A CA 1
ATOM 647 C C . TYR A 1 84 ? -11.929 -18.466 -1.490 1.00 72.44 84 TYR A C 1
ATOM 649 O O . TYR A 1 84 ? -11.406 -17.423 -1.876 1.00 72.44 84 TYR A O 1
ATOM 657 N N . SER A 1 85 ? -12.393 -18.628 -0.255 1.00 71.31 85 SER A N 1
ATOM 658 C CA . SER A 1 85 ? -12.189 -17.663 0.817 1.00 71.31 85 SER A CA 1
ATOM 659 C C . SER A 1 85 ? -10.844 -17.933 1.489 1.00 71.31 85 SER A C 1
ATOM 661 O O . SER A 1 85 ? -10.637 -19.039 1.999 1.00 71.31 85 SER A O 1
ATOM 663 N N . VAL A 1 86 ? -9.955 -16.949 1.520 1.00 76.94 86 VAL A N 1
ATOM 664 C CA . VAL A 1 86 ? -8.651 -17.069 2.185 1.00 76.94 86 VAL A CA 1
ATOM 665 C C . VAL A 1 8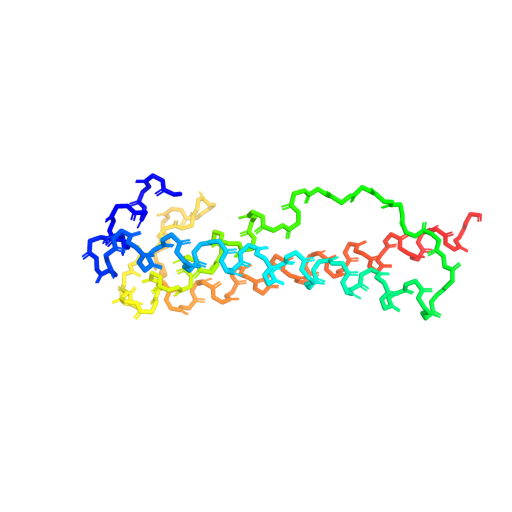6 ? -8.548 -15.974 3.249 1.00 76.94 86 VAL A C 1
ATOM 667 O O . VAL A 1 86 ? -9.147 -14.905 3.113 1.00 76.94 86 VAL A O 1
ATOM 670 N N . GLU A 1 87 ? -7.856 -16.262 4.351 1.00 84.12 87 GLU A N 1
ATOM 671 C CA . GLU A 1 87 ? -7.716 -15.328 5.472 1.00 84.12 87 GLU A CA 1
ATOM 672 C C . GLU A 1 87 ? -6.976 -14.056 5.048 1.00 84.12 87 GLU A C 1
ATOM 674 O O . GLU A 1 87 ? -5.939 -14.111 4.375 1.00 84.12 87 GLU A O 1
ATOM 679 N N . ALA A 1 88 ? -7.497 -12.903 5.473 1.00 81.75 88 ALA A N 1
ATOM 680 C CA . ALA A 1 88 ? -6.974 -11.586 5.129 1.00 81.75 88 ALA A CA 1
ATOM 681 C C . ALA A 1 88 ? -5.474 -11.459 5.422 1.00 81.75 88 ALA A C 1
ATOM 683 O O . ALA A 1 88 ? -4.728 -10.910 4.607 1.00 81.75 88 ALA A O 1
ATOM 684 N N . GLN A 1 89 ? -5.023 -12.035 6.539 1.00 81.19 89 GLN A N 1
ATOM 685 C CA . GLN A 1 89 ? -3.627 -12.017 6.966 1.00 81.19 89 GLN A CA 1
ATOM 686 C C . GLN A 1 89 ? -2.668 -12.685 5.969 1.00 81.19 89 GLN A C 1
ATOM 688 O O . GLN A 1 89 ? -1.525 -12.252 5.839 1.00 81.19 89 GLN A O 1
ATOM 693 N N . GLN A 1 90 ? -3.107 -13.724 5.256 1.00 84.75 90 GLN A N 1
ATOM 694 C CA . GLN A 1 90 ? -2.279 -14.422 4.268 1.00 84.75 90 GLN A CA 1
ATOM 695 C C . GLN A 1 90 ? -2.427 -13.815 2.871 1.00 84.75 90 GLN A C 1
ATOM 697 O O . GLN A 1 90 ? -1.456 -13.711 2.122 1.00 84.75 90 GLN A O 1
ATOM 702 N N . VAL A 1 91 ? -3.641 -13.385 2.525 1.00 85.50 91 VAL A N 1
ATOM 703 C CA . VAL A 1 91 ? -3.962 -12.817 1.209 1.00 85.50 91 VAL A CA 1
ATOM 704 C C . VAL A 1 91 ? -3.272 -11.480 0.993 1.00 85.50 91 VAL A C 1
ATOM 706 O O . VAL A 1 91 ? -2.711 -11.238 -0.074 1.00 85.50 91 VAL A O 1
ATOM 709 N N . PHE A 1 92 ? -3.302 -10.607 1.996 1.00 87.50 92 PHE A N 1
ATOM 710 C CA . PHE A 1 92 ? -2.769 -9.258 1.877 1.00 87.50 92 PHE A CA 1
ATOM 711 C C . PHE A 1 92 ? -1.281 -9.213 1.475 1.00 87.50 92 PHE A C 1
ATOM 713 O O . PHE A 1 92 ? -0.978 -8.617 0.436 1.00 87.50 92 PHE A O 1
ATOM 720 N N . PRO A 1 93 ? -0.345 -9.860 2.202 1.00 87.69 93 PRO A N 1
ATOM 721 C CA . PRO A 1 93 ? 1.064 -9.850 1.816 1.00 87.69 93 PRO A CA 1
ATOM 722 C C . PRO A 1 93 ? 1.310 -10.546 0.472 1.00 87.69 93 PRO A C 1
ATOM 724 O O . PRO A 1 93 ? 2.205 -10.131 -0.261 1.00 87.69 93 PRO A O 1
ATOM 727 N N . ALA A 1 94 ? 0.509 -11.555 0.109 1.00 88.88 94 ALA A N 1
ATOM 728 C CA . ALA A 1 94 ? 0.619 -12.218 -1.188 1.00 88.88 94 ALA A CA 1
ATOM 729 C C . ALA A 1 94 ? 0.262 -11.277 -2.352 1.00 88.88 94 ALA A C 1
ATOM 731 O O . ALA A 1 94 ? 1.001 -11.216 -3.333 1.00 88.88 94 ALA A O 1
ATOM 732 N N . ILE A 1 95 ? -0.825 -10.506 -2.232 1.00 87.50 95 ILE A N 1
ATOM 733 C CA . ILE A 1 95 ? -1.238 -9.530 -3.254 1.00 87.50 95 ILE A CA 1
ATOM 734 C C . ILE A 1 95 ? -0.216 -8.398 -3.364 1.00 87.50 95 ILE A C 1
ATOM 736 O O . ILE A 1 95 ? 0.206 -8.068 -4.469 1.00 87.50 95 ILE A O 1
ATOM 740 N N . VAL A 1 96 ? 0.216 -7.831 -2.232 1.00 88.94 96 VAL A N 1
ATOM 741 C CA . VAL A 1 96 ? 1.227 -6.761 -2.217 1.00 88.94 96 VAL A CA 1
ATOM 742 C C . VAL A 1 96 ? 2.545 -7.252 -2.813 1.00 88.94 96 VAL A C 1
ATOM 744 O O . VAL A 1 96 ? 3.161 -6.550 -3.613 1.00 88.94 96 VAL A O 1
ATOM 747 N N . GLY A 1 97 ? 2.968 -8.470 -2.464 1.00 88.50 97 GLY A N 1
ATOM 748 C CA . GLY A 1 97 ? 4.159 -9.097 -3.024 1.00 88.50 97 GLY A CA 1
ATOM 749 C C . GLY A 1 97 ? 4.043 -9.297 -4.532 1.00 88.50 97 GLY A C 1
ATOM 750 O O . GLY A 1 97 ? 4.951 -8.918 -5.264 1.00 88.50 97 GLY A O 1
ATOM 751 N N . PHE A 1 98 ? 2.918 -9.828 -5.011 1.00 88.44 98 PHE A N 1
ATOM 752 C CA . PHE A 1 98 ? 2.676 -10.029 -6.438 1.00 88.44 98 PHE A CA 1
ATOM 753 C C . PHE A 1 98 ? 2.679 -8.709 -7.228 1.00 88.44 98 PHE A C 1
ATOM 755 O O . PHE A 1 98 ? 3.357 -8.618 -8.250 1.00 88.44 98 PHE A O 1
ATOM 762 N N . ASP A 1 99 ? 1.994 -7.676 -6.731 1.00 86.44 99 ASP A N 1
ATOM 763 C CA . ASP A 1 99 ? 1.955 -6.341 -7.346 1.00 86.44 99 ASP A CA 1
ATOM 764 C C . ASP A 1 99 ? 3.348 -5.689 -7.389 1.00 86.44 99 ASP A C 1
ATOM 766 O O . ASP A 1 99 ? 3.802 -5.222 -8.436 1.00 86.44 99 ASP A O 1
ATOM 770 N N . THR A 1 100 ? 4.084 -5.753 -6.274 1.00 84.00 100 THR A N 1
ATOM 771 C CA . THR A 1 100 ? 5.439 -5.190 -6.162 1.00 84.00 100 THR A CA 1
ATOM 772 C C . THR A 1 100 ? 6.429 -5.921 -7.069 1.00 84.00 100 THR A C 1
ATOM 774 O O . THR A 1 100 ? 7.249 -5.285 -7.733 1.00 84.00 100 THR A O 1
ATOM 777 N N . LEU A 1 101 ? 6.352 -7.254 -7.137 1.00 84.75 101 LEU A N 1
ATOM 778 C CA . LEU A 1 101 ? 7.179 -8.058 -8.036 1.00 84.75 101 LEU A CA 1
ATOM 779 C C . LEU A 1 101 ? 6.849 -7.756 -9.498 1.00 84.75 101 LEU A C 1
ATOM 781 O O . LEU A 1 101 ? 7.769 -7.568 -10.287 1.00 84.75 101 LEU A O 1
ATOM 785 N N . GLY A 1 102 ? 5.569 -7.653 -9.860 1.00 81.19 102 GLY A N 1
ATOM 786 C CA . GLY A 1 102 ? 5.144 -7.266 -11.206 1.00 81.19 102 GLY A CA 1
ATOM 787 C C . GLY A 1 102 ? 5.681 -5.891 -11.607 1.00 81.19 102 GLY A C 1
ATOM 788 O O . GLY A 1 102 ? 6.260 -5.746 -12.685 1.00 81.19 102 GLY A O 1
ATOM 789 N N . CYS A 1 103 ? 5.585 -4.907 -10.710 1.00 77.19 103 CYS A N 1
ATOM 790 C CA . CYS A 1 103 ? 6.186 -3.587 -10.893 1.00 77.19 103 CYS A CA 1
ATOM 791 C C . CYS A 1 103 ? 7.707 -3.670 -11.091 1.00 77.19 103 CYS A C 1
ATOM 793 O O . CYS A 1 103 ? 8.243 -3.054 -12.012 1.00 77.19 103 CYS A O 1
ATOM 795 N N . LEU A 1 104 ? 8.406 -4.460 -10.270 1.00 75.06 104 LEU A N 1
ATOM 796 C CA . LEU A 1 104 ? 9.855 -4.635 -10.361 1.00 75.06 104 LEU A CA 1
ATOM 797 C C . LEU A 1 104 ? 10.272 -5.312 -11.676 1.00 75.06 104 LEU A C 1
ATOM 799 O O . LEU A 1 104 ? 11.177 -4.827 -12.354 1.00 75.06 104 LEU A O 1
ATOM 803 N N . TYR A 1 105 ? 9.597 -6.393 -12.070 1.00 78.50 105 TYR A N 1
ATOM 804 C CA . TYR A 1 105 ? 9.854 -7.096 -13.327 1.00 78.50 105 TYR A CA 1
ATOM 805 C C . TYR A 1 105 ? 9.531 -6.234 -14.546 1.00 78.50 105 TYR A C 1
ATOM 807 O O . TYR A 1 105 ? 10.307 -6.235 -15.496 1.00 78.50 105 TYR A O 1
ATOM 815 N N . GLY A 1 106 ? 8.439 -5.466 -14.524 1.00 72.25 106 GLY A N 1
ATOM 816 C CA . GLY A 1 106 ? 8.105 -4.525 -15.594 1.00 72.25 106 GLY A CA 1
ATOM 817 C C . GLY A 1 106 ? 9.141 -3.407 -15.716 1.00 72.25 106 GLY A C 1
ATOM 818 O O . GLY A 1 106 ? 9.603 -3.097 -16.812 1.00 72.25 106 GLY A O 1
ATOM 819 N N . PHE A 1 107 ? 9.579 -2.846 -14.590 1.00 66.56 107 PHE A N 1
ATOM 820 C CA . PHE A 1 107 ? 10.591 -1.793 -14.559 1.00 66.56 107 PHE A CA 1
ATOM 821 C C . PHE A 1 107 ? 11.964 -2.283 -15.059 1.00 66.56 107 PHE A C 1
ATOM 823 O O . PHE A 1 107 ? 12.610 -1.627 -15.880 1.00 66.56 107 PHE A O 1
ATOM 830 N N . ILE A 1 108 ? 12.386 -3.478 -14.638 1.00 65.94 108 ILE A N 1
ATOM 831 C CA . ILE A 1 108 ? 13.622 -4.122 -15.098 1.00 65.94 108 ILE A CA 1
ATOM 832 C C . ILE A 1 108 ? 13.509 -4.561 -16.571 1.00 65.94 108 ILE A C 1
ATOM 834 O O . ILE A 1 108 ? 14.418 -4.310 -17.359 1.00 65.94 108 ILE A O 1
ATOM 838 N N . GLY A 1 109 ? 12.396 -5.181 -16.966 1.00 64.38 109 GLY A N 1
ATOM 839 C CA . GLY A 1 109 ? 12.152 -5.690 -18.320 1.00 64.38 109 GLY A CA 1
ATOM 840 C C . GLY A 1 109 ? 12.116 -4.587 -19.378 1.00 64.38 109 GLY A C 1
ATOM 841 O O . GLY A 1 109 ? 12.786 -4.699 -20.404 1.00 64.38 109 GLY A O 1
ATOM 842 N N . ASN A 1 110 ? 11.433 -3.473 -19.091 1.00 61.81 110 ASN A N 1
ATOM 843 C CA . ASN A 1 110 ? 11.435 -2.288 -19.956 1.00 61.81 110 ASN A CA 1
ATOM 844 C C . ASN A 1 110 ? 12.840 -1.678 -20.092 1.00 61.81 110 ASN A C 1
ATOM 846 O O . ASN A 1 110 ? 13.197 -1.174 -21.155 1.00 61.81 110 ASN A O 1
ATOM 850 N N . SER A 1 111 ? 13.666 -1.776 -19.046 1.00 57.66 111 SER A N 1
ATOM 851 C CA . SER A 1 111 ? 15.057 -1.311 -19.081 1.00 57.66 111 SER A CA 1
ATOM 852 C C . SER A 1 111 ? 15.954 -2.196 -19.957 1.00 57.66 111 SER A C 1
ATOM 854 O O . SER A 1 111 ? 16.905 -1.690 -20.546 1.00 57.66 111 SER A O 1
ATOM 856 N N . PHE A 1 112 ? 15.668 -3.498 -20.083 1.00 53.78 112 PHE A N 1
ATOM 857 C CA . PHE A 1 112 ? 16.393 -4.395 -20.993 1.00 53.78 112 PHE A CA 1
ATOM 858 C C . PHE A 1 112 ? 16.013 -4.179 -22.460 1.00 53.78 112 PHE A C 1
ATOM 860 O O . PHE A 1 112 ? 16.900 -4.113 -23.307 1.00 53.78 112 PHE A O 1
ATOM 867 N N . LEU A 1 113 ? 14.721 -4.010 -22.762 1.00 56.31 113 LEU A N 1
ATOM 868 C CA . LEU A 1 113 ? 14.259 -3.735 -24.128 1.00 56.31 113 LEU A CA 1
ATOM 869 C C . LEU A 1 113 ? 14.797 -2.398 -24.665 1.00 56.31 113 LEU A C 1
ATOM 871 O O . LEU A 1 113 ? 15.138 -2.305 -25.839 1.00 56.31 113 LEU A O 1
ATOM 875 N N . ASN A 1 114 ? 14.962 -1.393 -23.800 1.00 56.38 114 ASN A N 1
ATOM 876 C CA . ASN A 1 114 ? 15.500 -0.080 -24.169 1.00 56.38 114 ASN A CA 1
ATOM 877 C C . ASN A 1 114 ? 17.033 -0.048 -24.381 1.00 56.38 114 ASN A C 1
ATOM 879 O O . ASN A 1 114 ? 17.566 0.962 -24.819 1.00 56.38 114 ASN A O 1
ATOM 883 N N . HIS A 1 115 ? 17.768 -1.118 -24.050 1.00 53.47 115 HIS A N 1
ATOM 884 C CA . HIS A 1 115 ? 19.195 -1.264 -24.402 1.00 53.47 115 HIS A CA 1
ATOM 885 C C . HIS A 1 115 ? 19.412 -2.083 -25.690 1.00 53.47 115 HIS A C 1
ATOM 887 O O . HIS A 1 115 ? 20.553 -2.236 -26.118 1.00 53.47 115 HIS A O 1
ATOM 893 N N . GLY A 1 116 ? 18.349 -2.652 -26.271 1.00 49.56 116 GLY A N 1
ATOM 894 C CA . GLY A 1 116 ? 18.407 -3.486 -27.477 1.00 49.56 116 GLY A CA 1
ATOM 895 C C . GLY A 1 116 ? 17.993 -2.781 -28.774 1.00 49.56 116 GLY A C 1
ATOM 896 O O . GLY A 1 116 ? 17.896 -3.460 -29.794 1.00 49.56 116 GLY A O 1
ATOM 897 N N . ALA A 1 117 ? 17.726 -1.471 -28.732 1.00 43.09 117 ALA A N 1
ATOM 898 C CA . ALA A 1 117 ? 17.370 -0.632 -29.880 1.00 43.09 117 ALA A CA 1
ATOM 899 C C . ALA A 1 117 ? 18.451 0.423 -30.149 1.00 43.09 117 ALA A C 1
ATOM 901 O O . ALA A 1 117 ? 19.001 0.959 -29.159 1.00 43.09 117 ALA A O 1
#

pLDDT: mean 78.27, std 12.26, range [43.09, 92.88]